Protein AF-A0A9Q0NNE2-F1 (afdb_monomer)

pLDDT: mean 88.58, std 10.1, range [41.56, 97.88]

Solvent-accessible surface area (backbone atoms only — not comparable to full-atom values): 6640 Å² total; per-residue (Å²): 107,50,64,58,38,60,77,66,67,57,55,64,52,74,47,67,72,64,65,41,43,62,91,44,48,62,58,52,55,58,72,42,66,66,76,82,48,46,76,51,63,47,51,57,84,92,41,57,17,35,41,39,39,39,32,34,65,88,50,38,48,77,45,79,76,46,72,45,90,42,35,40,33,26,44,39,31,38,73,89,47,104,45,73,47,80,47,74,50,74,48,79,56,94,47,76,77,70,33,46,60,59,55,53,49,52,58,63,73,69,51,89,127

Foldseek 3Di:
DLVVCVVVVPFKDKDFQPQAFPVCVVVVVVVSVPPPKDKDFLHDPGGGTGMIMIGDPQFWDWAFPDHDPFWTWIWIQGPPDRDIDIDIDGHADPDPVRCPVVVVVVVVVVDDD

Radius of gyration: 14.88 Å; Cα contacts (8 Å, |Δi|>4): 187; chains: 1; bounding box: 29×42×38 Å

Organism: Salix viminalis (NCBI:txid40686)

Structure (mmCIF, N/CA/C/O backbone):
data_AF-A0A9Q0NNE2-F1
#
_entry.id   AF-A0A9Q0NNE2-F1
#
loop_
_atom_site.group_PDB
_atom_site.id
_atom_site.type_symbol
_atom_site.label_atom_id
_atom_site.label_alt_id
_atom_site.label_comp_id
_atom_site.label_asym_id
_atom_site.label_entity_id
_atom_site.label_seq_id
_atom_site.pdbx_PDB_ins_code
_atom_site.Cartn_x
_atom_site.Cartn_y
_atom_site.Cartn_z
_atom_site.occupancy
_atom_site.B_iso_or_equiv
_atom_site.auth_seq_id
_atom_site.auth_comp_id
_atom_site.auth_asym_id
_atom_site.auth_atom_id
_atom_site.pdbx_PDB_model_num
ATOM 1 N N . MET A 1 1 ? 7.291 -9.746 11.985 1.00 80.75 1 MET A N 1
ATOM 2 C CA . MET A 1 1 ? 6.303 -8.801 11.408 1.00 80.75 1 MET A CA 1
ATOM 3 C C . MET A 1 1 ? 5.146 -8.546 12.363 1.00 80.75 1 MET A C 1
ATOM 5 O O . MET A 1 1 ? 5.007 -7.415 12.800 1.00 80.75 1 MET A O 1
ATOM 9 N N . ARG A 1 2 ? 4.387 -9.578 12.760 1.00 84.75 2 ARG A N 1
ATOM 10 C CA . ARG A 1 2 ? 3.325 -9.484 13.779 1.00 84.75 2 ARG A CA 1
ATOM 11 C C . ARG A 1 2 ? 3.736 -8.707 15.034 1.00 84.75 2 ARG A C 1
ATOM 13 O O . ARG A 1 2 ? 3.074 -7.740 15.394 1.00 84.75 2 ARG A O 1
ATOM 20 N N . ASP A 1 3 ? 4.840 -9.099 15.667 1.00 89.50 3 ASP A N 1
ATOM 21 C CA . ASP A 1 3 ? 5.281 -8.455 16.913 1.00 89.50 3 ASP A CA 1
ATOM 22 C C . ASP A 1 3 ? 5.693 -7.003 16.689 1.00 89.50 3 ASP A C 1
ATOM 24 O O . ASP A 1 3 ? 5.412 -6.146 17.515 1.00 89.50 3 ASP A O 1
ATOM 28 N N . TRP A 1 4 ? 6.288 -6.697 15.535 1.00 89.75 4 TRP A N 1
ATOM 29 C CA . TRP A 1 4 ? 6.632 -5.326 15.168 1.00 89.75 4 TRP A CA 1
ATOM 30 C C . TRP A 1 4 ? 5.378 -4.454 15.008 1.00 89.75 4 TRP A C 1
ATOM 32 O O . TRP A 1 4 ? 5.345 -3.354 15.549 1.00 89.75 4 TRP A O 1
ATOM 42 N N . ILE A 1 5 ? 4.326 -4.962 14.357 1.00 89.88 5 ILE A N 1
ATOM 43 C CA . ILE A 1 5 ? 3.035 -4.267 14.222 1.00 89.88 5 ILE A CA 1
ATOM 44 C C . ILE A 1 5 ? 2.422 -3.993 15.601 1.00 89.88 5 ILE A C 1
ATOM 46 O O . ILE A 1 5 ? 2.058 -2.856 15.898 1.00 89.88 5 ILE A O 1
ATOM 50 N N . LYS A 1 6 ? 2.373 -5.011 16.471 1.00 88.31 6 LYS A N 1
ATOM 51 C CA . LYS A 1 6 ? 1.807 -4.887 17.823 1.00 88.31 6 LYS A CA 1
ATOM 52 C C . LYS A 1 6 ? 2.606 -3.931 18.707 1.00 88.31 6 LYS A C 1
ATOM 54 O O . LYS A 1 6 ? 2.027 -3.043 19.327 1.00 88.31 6 LYS A O 1
ATOM 59 N N . ASN A 1 7 ? 3.929 -4.081 18.741 1.00 92.94 7 ASN A N 1
ATOM 60 C CA . ASN A 1 7 ? 4.802 -3.290 19.609 1.00 92.94 7 ASN A CA 1
ATOM 61 C C . ASN A 1 7 ? 4.833 -1.810 19.207 1.00 92.94 7 ASN A C 1
ATOM 63 O O . ASN A 1 7 ? 4.967 -0.951 20.073 1.00 92.94 7 ASN A O 1
ATOM 67 N N . ASN A 1 8 ? 4.658 -1.510 17.916 1.00 93.69 8 ASN A N 1
ATOM 68 C CA . ASN A 1 8 ? 4.570 -0.137 17.412 1.00 93.69 8 ASN A CA 1
ATOM 69 C C . ASN A 1 8 ? 3.128 0.389 17.327 1.00 93.69 8 ASN A C 1
ATOM 71 O O . ASN A 1 8 ? 2.929 1.515 16.883 1.00 93.69 8 ASN A O 1
ATOM 75 N N . LYS A 1 9 ? 2.129 -0.397 17.762 1.00 91.88 9 LYS A N 1
ATOM 76 C CA . LYS A 1 9 ? 0.701 -0.032 17.746 1.00 91.88 9 LYS A CA 1
ATOM 77 C C . LYS A 1 9 ? 0.226 0.449 16.369 1.00 91.88 9 LYS A C 1
ATOM 79 O O . LYS A 1 9 ? -0.524 1.417 16.266 1.00 91.88 9 LYS A O 1
ATOM 84 N N . LEU A 1 10 ? 0.693 -0.210 15.311 1.00 93.12 10 LEU A N 1
ATOM 85 C CA . LEU A 1 10 ? 0.291 0.124 13.948 1.00 93.12 10 LEU A CA 1
ATOM 86 C C . LEU A 1 10 ? -1.117 -0.404 13.678 1.00 93.12 10 LEU A C 1
ATOM 88 O O . LEU A 1 10 ? -1.452 -1.509 14.096 1.00 93.12 10 LEU A O 1
ATOM 92 N N . SER A 1 11 ? -1.902 0.369 12.934 1.00 93.62 11 SER A N 1
ATOM 93 C CA . SER A 1 11 ? -3.266 0.038 12.492 1.00 93.62 11 SER A CA 1
ATOM 94 C C . SER A 1 11 ? -3.412 -0.007 10.965 1.00 93.62 11 SER A C 1
ATOM 96 O O . SER A 1 11 ? -4.460 -0.385 10.450 1.00 93.62 11 SER A O 1
ATOM 98 N N . LEU A 1 12 ? -2.347 0.350 10.242 1.00 95.50 12 LEU A N 1
ATOM 99 C CA . LEU A 1 12 ? -2.208 0.282 8.790 1.00 95.50 12 LEU A CA 1
ATOM 100 C C . LEU A 1 12 ? -0.731 0.024 8.457 1.00 95.50 12 LEU A C 1
ATOM 102 O O . LEU A 1 12 ? 0.155 0.632 9.060 1.00 95.50 12 LEU A O 1
ATOM 106 N N . PHE A 1 13 ? -0.452 -0.853 7.496 1.00 94.50 13 PHE A N 1
ATOM 107 C CA . PHE A 1 13 ? 0.886 -1.054 6.936 1.00 94.50 13 PHE A CA 1
ATOM 108 C C . PHE A 1 13 ? 0.821 -1.390 5.444 1.00 94.50 13 PHE A C 1
ATOM 110 O O . PHE A 1 13 ? -0.214 -1.811 4.928 1.00 94.50 13 PHE A O 1
ATOM 117 N N . SER A 1 14 ? 1.969 -1.289 4.770 1.00 93.88 14 SER A N 1
ATOM 118 C CA . SER A 1 14 ? 2.174 -1.923 3.471 1.00 93.88 14 SER A CA 1
ATOM 119 C C . SER A 1 14 ? 3.499 -2.676 3.417 1.00 93.88 14 SER A C 1
ATOM 121 O O . SER A 1 14 ? 4.481 -2.277 4.042 1.00 93.88 14 SER A O 1
ATOM 123 N N . LEU A 1 15 ? 3.500 -3.786 2.684 1.00 92.06 15 LEU A N 1
ATOM 124 C CA . LEU A 1 15 ? 4.672 -4.583 2.352 1.00 92.06 15 LEU A CA 1
ATOM 125 C C . LEU A 1 15 ? 4.922 -4.481 0.855 1.00 92.06 15 LEU A C 1
ATOM 127 O O . LEU A 1 15 ? 3.990 -4.578 0.058 1.00 92.06 15 LEU A O 1
ATOM 131 N N . ILE A 1 16 ? 6.188 -4.325 0.493 1.00 91.44 16 ILE A N 1
ATOM 132 C CA . ILE A 1 16 ? 6.636 -4.068 -0.871 1.00 91.44 16 ILE A CA 1
ATOM 133 C C . ILE A 1 16 ? 7.633 -5.165 -1.276 1.00 91.44 16 ILE A C 1
ATOM 135 O O . ILE A 1 16 ? 8.378 -5.664 -0.437 1.00 91.44 16 ILE A O 1
ATOM 139 N N . GLU A 1 17 ? 7.627 -5.558 -2.551 1.00 85.44 17 GLU A N 1
ATOM 140 C CA . GLU A 1 17 ? 8.435 -6.647 -3.122 1.00 85.44 17 GLU A CA 1
ATOM 141 C C . GLU A 1 17 ? 8.205 -8.015 -2.454 1.00 85.44 17 GLU A C 1
ATOM 143 O O . GLU A 1 17 ? 9.111 -8.834 -2.308 1.00 85.44 17 GLU A O 1
ATOM 148 N N . THR A 1 18 ? 6.965 -8.291 -2.045 1.00 78.69 18 THR A N 1
ATOM 149 C CA . THR A 1 18 ? 6.671 -9.498 -1.254 1.00 78.69 18 THR A CA 1
ATOM 150 C C . THR A 1 18 ? 6.894 -10.803 -2.023 1.00 78.69 18 THR A C 1
ATOM 152 O O . THR A 1 18 ? 7.167 -11.832 -1.408 1.00 78.69 18 THR A O 1
ATOM 155 N N . LYS A 1 19 ? 6.784 -10.770 -3.364 1.00 78.94 19 LYS A N 1
ATOM 156 C CA . LYS A 1 19 ? 6.842 -11.941 -4.262 1.00 78.94 19 LYS A CA 1
ATOM 157 C C . LYS A 1 19 ? 5.882 -13.065 -3.828 1.00 78.94 19 LYS A C 1
ATOM 159 O O . LYS A 1 19 ? 6.082 -14.232 -4.160 1.00 78.94 19 LYS A O 1
ATOM 164 N N . VAL A 1 20 ? 4.826 -12.713 -3.090 1.0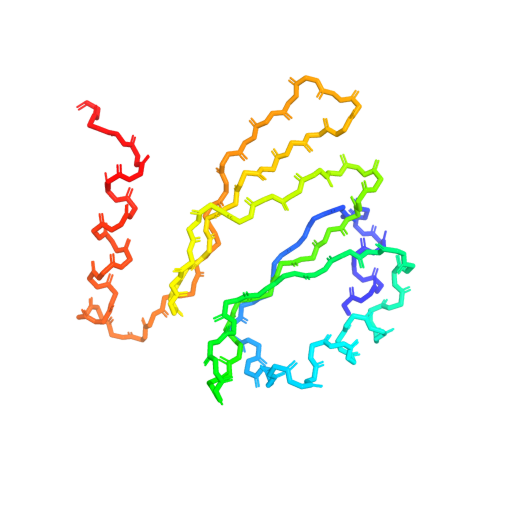0 79.81 20 VAL A N 1
ATOM 165 C CA . VAL A 1 20 ? 3.813 -13.640 -2.576 1.00 79.81 20 VAL A CA 1
ATOM 166 C C . VAL A 1 20 ? 2.834 -13.957 -3.698 1.00 79.81 20 VAL A C 1
ATOM 168 O O . VAL A 1 20 ? 2.298 -13.054 -4.331 1.00 79.81 20 VAL A O 1
ATOM 171 N N . LYS A 1 21 ? 2.573 -15.232 -3.970 1.00 78.69 21 LYS A N 1
ATOM 172 C CA . LYS A 1 21 ? 1.535 -15.615 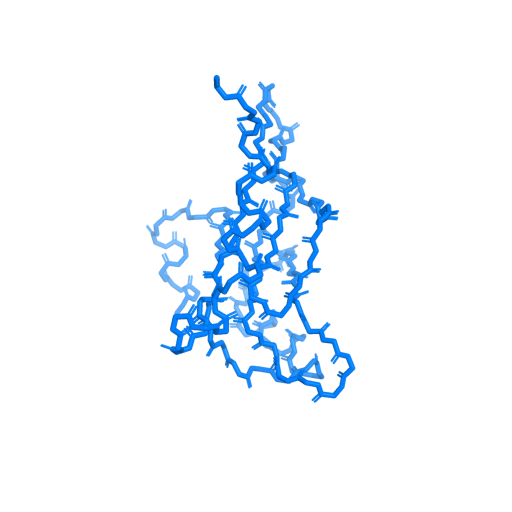-4.937 1.00 78.69 21 LYS A CA 1
ATOM 173 C C . LYS A 1 21 ? 0.135 -15.327 -4.386 1.00 78.69 21 LYS A C 1
ATOM 175 O O . LYS A 1 21 ? -0.060 -15.358 -3.173 1.00 78.69 21 LYS A O 1
ATOM 180 N N . LEU A 1 22 ? -0.831 -15.072 -5.269 1.00 76.31 22 LEU A N 1
ATOM 181 C CA . LEU A 1 22 ? -2.213 -14.754 -4.887 1.00 76.31 22 LEU A CA 1
ATOM 182 C C . LEU A 1 22 ? -2.819 -15.818 -3.950 1.00 76.31 22 LEU A C 1
ATOM 184 O O . LEU A 1 22 ? -3.397 -15.484 -2.919 1.00 76.31 22 LEU A O 1
ATOM 188 N N . ASP A 1 23 ? -2.592 -17.098 -4.252 1.00 80.38 23 ASP A N 1
ATOM 189 C CA . ASP A 1 23 ? -3.039 -18.254 -3.459 1.00 80.38 23 ASP A CA 1
ATOM 190 C C . ASP A 1 23 ? -2.411 -18.337 -2.052 1.00 80.38 23 ASP A C 1
ATOM 192 O O . ASP A 1 23 ? -2.898 -19.066 -1.188 1.00 80.38 23 ASP A O 1
ATOM 196 N N . ARG A 1 24 ? -1.345 -17.571 -1.789 1.00 82.38 24 ARG A N 1
ATOM 197 C CA . ARG A 1 24 ? -0.664 -17.486 -0.490 1.00 82.38 24 ARG A CA 1
ATOM 198 C C . ARG A 1 24 ? -1.057 -16.260 0.328 1.00 82.38 24 ARG A C 1
ATOM 200 O O . ARG A 1 24 ? -0.643 -16.179 1.484 1.00 82.38 24 ARG A O 1
ATOM 207 N N . LEU A 1 25 ? -1.852 -15.330 -0.209 1.00 81.69 25 LEU A N 1
ATOM 208 C CA . LEU A 1 25 ? -2.260 -14.129 0.531 1.00 81.69 25 LEU A CA 1
ATOM 209 C C . LEU A 1 25 ? -3.050 -14.464 1.794 1.00 81.69 25 LEU A C 1
ATOM 211 O O . LEU A 1 25 ? -2.778 -13.880 2.842 1.00 81.69 25 LEU 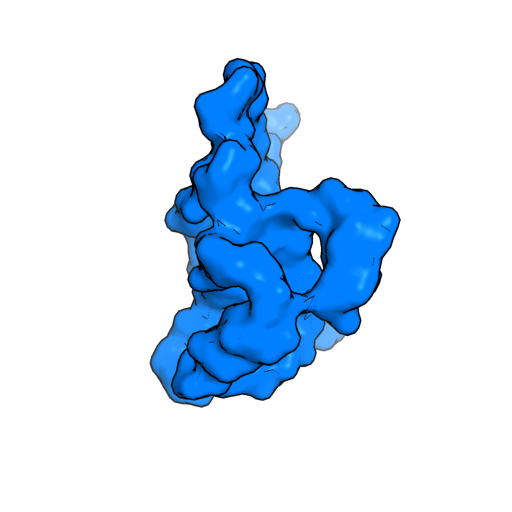A O 1
ATOM 215 N N . GLN A 1 26 ? -3.946 -15.452 1.727 1.00 83.88 26 GLN A N 1
ATOM 216 C CA . GLN A 1 26 ? -4.676 -15.906 2.910 1.00 83.88 26 GLN A CA 1
ATOM 217 C C . GLN A 1 26 ? -3.709 -16.420 3.984 1.00 83.88 26 GLN A C 1
ATOM 219 O O . GLN A 1 26 ? -3.799 -16.022 5.137 1.00 83.88 26 GLN A O 1
ATOM 224 N N . SER A 1 27 ? -2.699 -17.207 3.601 1.00 84.69 27 SER A N 1
ATOM 225 C CA . SER A 1 27 ? -1.678 -17.676 4.545 1.00 84.69 27 SER A CA 1
ATOM 226 C C . SER A 1 27 ? -0.846 -16.537 5.145 1.00 84.69 27 SER A C 1
ATOM 228 O O . SER A 1 27 ? -0.424 -16.637 6.295 1.00 84.69 27 SER A O 1
ATOM 230 N N . VAL A 1 28 ? -0.601 -15.451 4.398 1.00 82.31 28 VAL A N 1
ATOM 231 C CA . VAL A 1 28 ? 0.043 -14.241 4.941 1.00 82.31 28 VAL A CA 1
ATOM 232 C C . VAL A 1 28 ? -0.855 -13.579 5.985 1.00 82.31 28 VAL A C 1
ATOM 234 O O . VAL A 1 28 ? -0.369 -13.234 7.063 1.00 82.31 28 VAL A O 1
ATOM 237 N N . GLN A 1 29 ? -2.151 -13.440 5.700 1.00 84.44 29 GLN A N 1
ATOM 238 C CA . GLN A 1 29 ? -3.129 -12.901 6.647 1.00 84.44 29 GLN A CA 1
ATOM 239 C C . GLN A 1 29 ? -3.206 -13.754 7.921 1.00 84.44 29 GLN A C 1
ATOM 241 O O . GLN A 1 29 ? -3.076 -13.227 9.028 1.00 84.44 29 GLN A O 1
ATOM 246 N N . ASP A 1 30 ? -3.313 -15.072 7.767 1.00 85.00 30 ASP A N 1
ATOM 247 C CA . ASP A 1 30 ? -3.383 -16.020 8.879 1.00 85.00 30 ASP A CA 1
ATOM 248 C C . ASP A 1 30 ? -2.093 -15.991 9.714 1.00 85.00 30 ASP A C 1
ATOM 250 O O . ASP A 1 30 ? -2.134 -15.943 10.945 1.00 85.00 30 ASP A O 1
ATOM 254 N N . GLY A 1 31 ? -0.929 -15.951 9.055 1.00 81.62 31 GLY A N 1
ATOM 255 C CA . GLY A 1 31 ? 0.384 -15.906 9.702 1.00 81.62 31 GLY A CA 1
ATOM 256 C C . GLY A 1 31 ? 0.659 -14.604 10.460 1.00 81.62 31 GLY A C 1
ATOM 257 O O . GLY A 1 31 ? 1.388 -14.606 11.457 1.00 81.62 31 GLY A O 1
ATOM 258 N N . LEU A 1 32 ? 0.055 -13.488 10.041 1.00 78.69 32 LEU A N 1
ATOM 259 C CA . LEU A 1 32 ? 0.081 -12.252 10.821 1.00 78.69 32 LEU A CA 1
ATOM 260 C C . LEU A 1 32 ? -0.672 -12.421 12.143 1.00 78.69 32 LEU A C 1
ATOM 262 O O . LEU A 1 32 ? -0.264 -11.822 13.139 1.00 78.69 32 LEU A O 1
ATOM 266 N N . ALA A 1 33 ? -1.711 -13.263 12.190 1.00 77.94 33 ALA A N 1
ATOM 267 C CA . ALA A 1 33 ? -2.480 -13.570 13.396 1.00 77.94 33 ALA A CA 1
ATOM 268 C C . ALA A 1 33 ? -2.847 -12.297 14.190 1.00 77.94 33 ALA A C 1
ATOM 270 O O . ALA A 1 33 ? -2.638 -12.207 15.413 1.00 77.94 33 ALA A O 1
ATOM 271 N N . LEU A 1 34 ? -3.321 -11.285 13.456 1.00 79.44 34 LEU A N 1
ATOM 272 C CA . LEU A 1 34 ? -3.747 -9.977 13.960 1.00 79.44 34 LEU A CA 1
ATOM 273 C C . LEU A 1 34 ? -5.276 -9.895 14.138 1.00 79.44 34 LEU A C 1
ATOM 275 O O . LEU A 1 34 ? -5.822 -8.808 14.229 1.00 79.44 34 LEU A O 1
ATOM 279 N N . GLY A 1 35 ? -5.971 -11.032 14.238 1.00 83.75 35 GLY A N 1
ATOM 280 C CA . GLY A 1 35 ? -7.431 -11.059 14.365 1.00 83.75 35 GLY A CA 1
ATOM 281 C C . GLY A 1 35 ? -8.104 -10.703 13.041 1.00 83.75 35 GLY A C 1
ATOM 282 O O . GLY A 1 35 ? -7.714 -11.232 12.004 1.00 83.75 35 GLY A O 1
ATOM 283 N N . ASP A 1 36 ? -9.066 -9.782 13.076 1.00 87.69 36 ASP A N 1
ATOM 284 C CA . ASP A 1 36 ? -9.926 -9.429 11.933 1.00 87.69 36 ASP A CA 1
ATOM 285 C C . ASP A 1 36 ? -9.284 -8.466 10.925 1.00 87.69 36 ASP A C 1
ATOM 287 O O . ASP A 1 36 ? -9.973 -7.879 10.086 1.00 87.69 36 ASP A O 1
ATOM 291 N N . TRP A 1 37 ? -7.962 -8.294 10.994 1.00 92.62 37 TRP A N 1
ATOM 292 C CA . TRP A 1 37 ? -7.224 -7.464 10.050 1.00 92.62 37 TRP A CA 1
ATOM 293 C C . TRP A 1 37 ? -7.519 -7.880 8.614 1.00 92.62 37 TRP A C 1
ATOM 295 O O . TRP A 1 37 ? -7.535 -9.067 8.278 1.00 92.62 37 TRP A O 1
ATOM 305 N N . ARG A 1 38 ? -7.735 -6.882 7.762 1.00 92.88 38 ARG A N 1
ATOM 306 C CA . ARG A 1 38 ? -8.012 -7.061 6.338 1.00 92.88 38 ARG A CA 1
ATOM 307 C C . ARG A 1 38 ? -6.748 -6.805 5.541 1.00 92.88 38 ARG A C 1
ATOM 309 O O . ARG A 1 38 ? -5.877 -6.051 5.973 1.00 92.88 38 ARG A O 1
ATOM 316 N N . ILE A 1 39 ? -6.652 -7.462 4.390 1.00 92.75 39 ILE A N 1
ATOM 317 C CA . ILE A 1 39 ? -5.527 -7.325 3.474 1.00 92.75 39 ILE A CA 1
ATOM 318 C C . ILE A 1 39 ? -6.045 -7.170 2.048 1.00 92.75 39 ILE A C 1
ATOM 320 O O . ILE A 1 39 ? -6.964 -7.873 1.635 1.00 92.75 39 ILE A O 1
ATOM 324 N N . ILE A 1 40 ? -5.417 -6.272 1.294 1.00 93.75 40 ILE A N 1
ATOM 325 C CA . ILE A 1 40 ? -5.548 -6.156 -0.161 1.00 93.75 40 ILE A CA 1
ATOM 326 C C . ILE A 1 40 ? -4.165 -6.172 -0.795 1.00 93.75 40 ILE A C 1
ATOM 328 O O . ILE A 1 40 ? -3.147 -5.978 -0.123 1.00 93.75 40 ILE A O 1
ATOM 332 N N . SER A 1 41 ? -4.122 -6.399 -2.100 1.00 93.44 41 SER A N 1
ATOM 333 C CA . SER A 1 41 ? -2.872 -6.420 -2.835 1.00 93.44 41 SER A CA 1
ATOM 334 C C . SER A 1 41 ? -3.047 -6.039 -4.301 1.00 93.44 41 SER A C 1
ATOM 336 O O . SER A 1 41 ? -4.172 -5.968 -4.795 1.00 93.44 41 SER A O 1
ATOM 338 N N . ASN A 1 42 ? -1.932 -5.808 -5.000 1.00 91.62 42 ASN A N 1
ATOM 339 C CA . ASN A 1 42 ? -1.923 -5.580 -6.447 1.00 91.62 42 ASN A CA 1
ATOM 340 C C . ASN A 1 42 ? -1.709 -6.865 -7.261 1.00 91.62 42 ASN A C 1
ATOM 342 O O . ASN A 1 42 ? -1.225 -6.809 -8.390 1.00 91.62 42 ASN A O 1
ATOM 346 N N . ALA A 1 43 ? -2.018 -8.026 -6.681 1.00 85.75 43 ALA A N 1
ATOM 347 C CA . ALA A 1 43 ? -1.946 -9.289 -7.399 1.00 85.75 43 ALA A CA 1
ATOM 348 C C . ALA A 1 43 ? -2.891 -9.271 -8.612 1.00 85.75 43 ALA A C 1
ATOM 350 O O . ALA A 1 43 ? -4.057 -8.896 -8.489 1.00 85.75 43 ALA A O 1
ATOM 351 N N . ASN A 1 44 ? -2.391 -9.694 -9.773 1.00 72.69 44 ASN A N 1
ATOM 352 C CA . ASN A 1 44 ? -3.158 -9.754 -11.013 1.00 72.69 44 ASN A CA 1
ATOM 353 C C . ASN A 1 44 ? -2.919 -11.104 -11.703 1.00 72.69 44 ASN A C 1
ATOM 355 O O . ASN A 1 44 ? -1.819 -11.371 -12.178 1.00 72.69 44 ASN A O 1
ATOM 359 N N . GLY A 1 45 ? -3.939 -11.964 -11.741 1.00 68.00 45 GLY A N 1
ATOM 360 C CA . GLY A 1 45 ? -3.832 -13.300 -12.336 1.00 68.00 45 GLY A CA 1
ATOM 361 C C . GLY A 1 45 ? -2.741 -14.162 -11.686 1.00 68.00 45 GLY A C 1
ATOM 362 O O . GLY A 1 45 ? -2.713 -14.315 -10.464 1.00 68.00 45 GLY A O 1
ATOM 363 N N . ASP A 1 46 ? -1.850 -14.713 -12.513 1.00 58.84 46 ASP A N 1
ATOM 364 C CA . ASP A 1 46 ? -0.756 -15.601 -12.092 1.00 58.84 46 ASP A CA 1
ATOM 365 C C . ASP A 1 46 ? 0.509 -14.854 -11.618 1.00 58.84 46 ASP A C 1
ATOM 367 O O . ASP A 1 46 ? 1.475 -15.488 -11.174 1.00 58.84 46 ASP A O 1
ATOM 371 N N . ASP A 1 47 ? 0.525 -13.518 -11.684 1.00 66.19 47 ASP A N 1
ATOM 372 C CA . ASP A 1 47 ? 1.687 -12.724 -11.290 1.00 66.19 47 ASP A CA 1
ATOM 373 C C . ASP A 1 47 ? 1.856 -12.643 -9.766 1.00 66.19 47 ASP A C 1
ATOM 375 O O . ASP A 1 47 ? 0.909 -12.579 -8.977 1.00 66.19 47 ASP A O 1
ATOM 379 N N . SER A 1 48 ? 3.118 -12.615 -9.328 1.00 68.62 48 SER A N 1
ATOM 380 C CA . SER A 1 48 ? 3.450 -12.461 -7.914 1.00 68.62 48 SER A CA 1
ATOM 381 C C . SER A 1 48 ? 3.045 -11.081 -7.395 1.00 68.62 48 SER A C 1
ATOM 383 O O . SER A 1 48 ? 3.391 -10.057 -7.988 1.00 68.62 48 SER A O 1
ATOM 385 N N . THR A 1 49 ? 2.424 -11.057 -6.222 1.00 76.94 49 THR A N 1
ATOM 386 C CA . THR A 1 49 ? 2.065 -9.848 -5.487 1.00 76.94 49 THR A CA 1
ATOM 387 C C . THR A 1 49 ? 3.301 -9.017 -5.163 1.00 76.94 49 THR A C 1
ATOM 389 O O . THR A 1 49 ? 4.250 -9.502 -4.531 1.00 76.94 49 THR A O 1
ATOM 392 N N . ARG A 1 50 ? 3.285 -7.734 -5.530 1.00 85.75 50 ARG A N 1
ATOM 393 C CA . ARG A 1 50 ? 4.383 -6.811 -5.209 1.00 85.75 50 ARG A CA 1
ATOM 394 C C . ARG A 1 50 ? 4.042 -5.913 -4.037 1.00 85.75 50 ARG A C 1
ATOM 396 O O . ARG A 1 50 ? 4.924 -5.651 -3.229 1.00 85.75 50 ARG A O 1
ATOM 403 N N . ILE A 1 51 ? 2.786 -5.502 -3.921 1.00 93.81 51 ILE A N 1
ATOM 404 C CA . ILE A 1 51 ? 2.301 -4.609 -2.874 1.00 93.81 51 ILE A CA 1
ATOM 405 C C . ILE A 1 51 ? 1.191 -5.321 -2.114 1.00 93.81 51 ILE A C 1
ATOM 407 O O . ILE A 1 51 ? 0.217 -5.769 -2.712 1.00 93.81 51 ILE A O 1
ATOM 411 N N . ILE A 1 52 ? 1.344 -5.410 -0.797 1.00 94.00 52 ILE A N 1
ATOM 412 C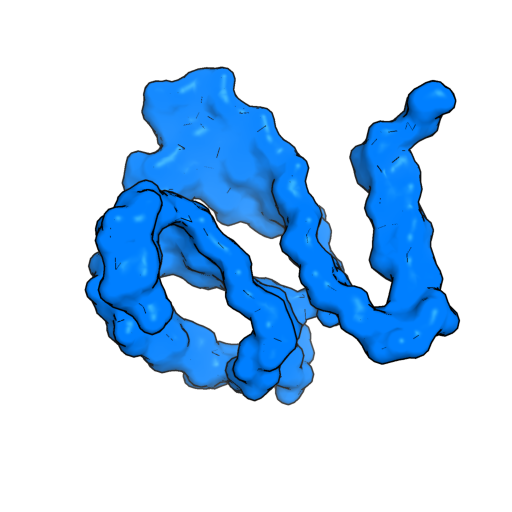 CA . ILE A 1 52 ? 0.308 -5.855 0.137 1.00 94.00 52 ILE A CA 1
ATOM 413 C C . ILE A 1 52 ? 0.005 -4.688 1.067 1.00 94.00 52 ILE A C 1
ATOM 415 O O . ILE A 1 52 ? 0.929 -4.030 1.541 1.00 94.00 52 ILE A O 1
ATOM 419 N N . ILE A 1 53 ? -1.266 -4.430 1.343 1.00 95.50 53 ILE A N 1
ATOM 420 C CA . ILE A 1 53 ? -1.718 -3.413 2.294 1.00 95.50 53 ILE A CA 1
ATOM 421 C C . ILE A 1 53 ? -2.577 -4.125 3.325 1.00 95.50 53 ILE A C 1
ATOM 423 O O . ILE A 1 53 ? -3.508 -4.833 2.950 1.00 95.50 53 ILE A O 1
ATOM 427 N N . GLY A 1 54 ? -2.254 -3.957 4.605 1.00 95.00 54 GLY A N 1
ATOM 428 C CA . GLY A 1 54 ? -2.998 -4.558 5.706 1.00 95.00 54 GLY A CA 1
ATOM 429 C C . GLY A 1 54 ? -3.431 -3.513 6.720 1.00 95.00 54 GLY A C 1
ATOM 430 O O . GLY A 1 54 ? -2.666 -2.595 7.019 1.00 95.00 54 GLY A O 1
ATOM 431 N N . TRP A 1 55 ? -4.644 -3.646 7.249 1.00 96.50 55 TRP A N 1
ATOM 432 C CA . TRP A 1 55 ? -5.199 -2.689 8.205 1.00 96.50 55 TRP A CA 1
ATOM 433 C C . TRP A 1 55 ? -6.165 -3.328 9.200 1.00 96.50 55 TRP A C 1
ATOM 435 O O . TRP A 1 55 ? -6.731 -4.396 8.952 1.00 96.50 55 TRP A O 1
ATOM 445 N N . ASP A 1 56 ? -6.360 -2.635 10.319 1.00 94.62 56 ASP A N 1
ATOM 44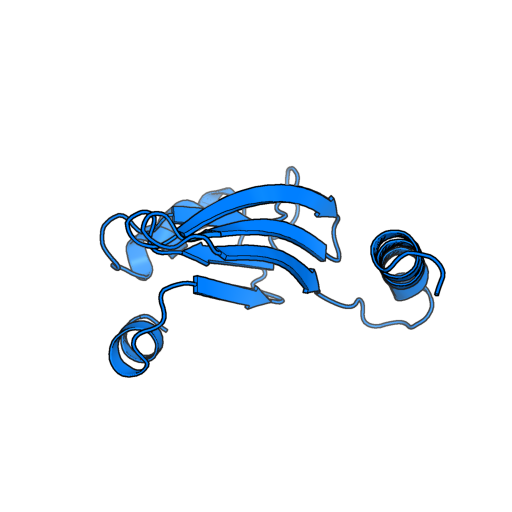6 C CA . ASP A 1 56 ? -7.403 -2.929 11.295 1.00 94.62 56 ASP A CA 1
ATOM 447 C C . ASP A 1 56 ? -8.739 -2.302 10.840 1.00 94.62 56 ASP A C 1
ATOM 449 O O . ASP A 1 56 ? -8.853 -1.067 10.831 1.00 94.62 56 ASP A O 1
ATOM 453 N N . PRO A 1 57 ? -9.760 -3.101 10.467 1.00 94.62 57 PRO A N 1
ATOM 454 C CA . PRO A 1 57 ? -11.041 -2.572 9.996 1.00 94.62 57 PRO A CA 1
ATOM 455 C C . PRO A 1 57 ? -11.868 -1.896 11.100 1.00 94.62 57 PRO A C 1
ATOM 457 O O . PRO A 1 57 ? -12.841 -1.214 10.792 1.00 94.62 57 PRO A O 1
ATOM 460 N N . GLY A 1 58 ? -11.505 -2.069 12.377 1.00 93.62 58 GLY A N 1
ATOM 461 C CA . GLY A 1 58 ? -12.100 -1.321 13.483 1.00 93.62 58 GLY A CA 1
ATOM 462 C C . GLY A 1 58 ? -11.584 0.117 13.583 1.00 93.62 58 GLY A C 1
ATOM 463 O O . GLY A 1 58 ? -12.192 0.936 14.264 1.00 93.62 58 GLY A O 1
ATOM 464 N N . ILE A 1 59 ? -10.473 0.442 12.910 1.00 95.06 59 ILE A N 1
ATOM 465 C CA . ILE A 1 59 ? -9.857 1.776 12.944 1.00 95.06 59 ILE A CA 1
ATOM 466 C C . ILE A 1 59 ? -10.021 2.488 11.600 1.00 95.06 59 ILE A C 1
ATOM 468 O O . ILE A 1 59 ? -10.408 3.661 11.579 1.00 95.06 59 ILE A O 1
ATOM 472 N N . TYR A 1 60 ? -9.751 1.794 10.492 1.00 97.19 60 TYR A N 1
ATOM 473 C CA . TYR A 1 60 ? -9.774 2.380 9.153 1.00 97.19 60 TYR A CA 1
ATOM 474 C C . TYR A 1 60 ? -10.689 1.622 8.190 1.00 97.19 60 TYR A C 1
ATOM 476 O O . TYR A 1 60 ? -10.677 0.392 8.140 1.00 97.19 60 TYR A O 1
ATOM 484 N N . ASP A 1 61 ? -11.414 2.373 7.363 1.00 96.31 61 ASP A N 1
ATOM 485 C CA . ASP A 1 61 ? -11.918 1.890 6.081 1.00 96.31 61 ASP A CA 1
ATOM 486 C C . ASP A 1 61 ? -10.854 2.131 5.008 1.00 96.31 61 ASP A C 1
ATOM 488 O O . ASP A 1 61 ? -10.289 3.225 4.929 1.00 96.31 61 ASP A O 1
ATOM 492 N N . VAL A 1 62 ? -10.567 1.120 4.191 1.00 97.81 62 VAL A N 1
ATOM 493 C CA . VAL A 1 62 ? -9.557 1.207 3.130 1.00 97.81 62 VAL A CA 1
ATOM 494 C C . VAL A 1 62 ? -10.176 0.743 1.824 1.00 97.81 62 VAL A C 1
ATOM 496 O O . VAL A 1 62 ? -10.459 -0.439 1.630 1.00 97.81 62 VAL A O 1
ATOM 499 N N . LEU A 1 63 ? -10.329 1.685 0.896 1.00 97.19 63 LEU A N 1
ATOM 500 C CA . LEU A 1 63 ? -10.850 1.437 -0.441 1.00 97.19 63 LEU A CA 1
ATOM 501 C C . LEU A 1 63 ? -9.748 1.656 -1.476 1.00 97.19 63 LEU A C 1
ATOM 503 O O . LEU A 1 63 ? -9.268 2.777 -1.645 1.00 97.19 63 LEU A O 1
ATOM 507 N N . CYS A 1 64 ? -9.374 0.607 -2.210 1.00 97.00 64 CYS A N 1
ATOM 508 C CA . CYS A 1 64 ? -8.496 0.753 -3.368 1.00 97.00 64 CYS A CA 1
ATOM 509 C C . CYS A 1 64 ? -9.237 1.493 -4.488 1.00 97.00 64 CYS A C 1
ATOM 511 O O . CYS A 1 64 ? -10.269 1.023 -4.963 1.00 97.00 64 CYS A O 1
ATOM 513 N N . VAL A 1 65 ? -8.715 2.651 -4.895 1.00 96.31 65 VAL A N 1
ATOM 514 C CA . VAL A 1 65 ? -9.296 3.483 -5.962 1.00 96.31 65 VAL A CA 1
ATOM 515 C C . VAL A 1 65 ? -8.571 3.305 -7.293 1.00 96.31 65 VAL A C 1
ATOM 517 O O . VAL A 1 65 ? -9.164 3.506 -8.347 1.00 96.31 65 VAL A O 1
ATOM 520 N N . HIS A 1 66 ? -7.295 2.916 -7.252 1.00 94.88 66 HIS A N 1
ATOM 521 C CA . HIS A 1 66 ? -6.504 2.606 -8.437 1.00 94.88 66 HIS A CA 1
ATOM 522 C C . HIS A 1 66 ? -5.394 1.616 -8.083 1.00 94.88 66 HIS A C 1
ATOM 524 O O . HIS A 1 66 ? -4.768 1.732 -7.029 1.00 94.88 66 HIS A O 1
ATOM 530 N N . SER A 1 67 ? -5.109 0.676 -8.978 1.00 93.56 67 SER A N 1
ATOM 531 C CA . SER A 1 67 ? -4.048 -0.316 -8.809 1.00 93.56 67 SER A CA 1
ATOM 532 C C . SER A 1 67 ? -3.331 -0.545 -10.133 1.00 93.56 67 SER A C 1
ATOM 534 O O . SER A 1 67 ? -3.953 -0.490 -11.191 1.00 93.56 67 SER A O 1
ATOM 536 N N . ASP A 1 68 ? -2.030 -0.775 -10.054 1.00 92.81 68 ASP A N 1
ATOM 537 C CA . ASP A 1 68 ? -1.150 -1.141 -11.156 1.00 92.81 68 ASP A CA 1
ATOM 538 C C . ASP A 1 68 ? -0.022 -2.037 -10.612 1.00 92.81 68 ASP A C 1
ATOM 540 O O . ASP A 1 68 ? 0.114 -2.283 -9.408 1.00 92.81 68 ASP A O 1
ATOM 544 N N . GLU A 1 69 ? 0.835 -2.527 -11.493 1.00 90.25 69 GLU A N 1
ATOM 545 C CA . GLU A 1 69 ? 1.956 -3.386 -11.150 1.00 90.25 69 GLU A CA 1
ATOM 546 C C . GLU A 1 69 ? 3.033 -2.696 -10.280 1.00 90.25 69 GLU A C 1
ATOM 548 O O . GLU A 1 69 ? 3.787 -3.383 -9.580 1.00 90.25 69 GLU A O 1
ATOM 553 N N . GLN A 1 70 ? 3.096 -1.356 -10.301 1.00 93.06 70 GLN A N 1
ATOM 554 C CA . GLN A 1 70 ? 4.041 -0.534 -9.530 1.00 93.06 70 GLN A CA 1
ATOM 555 C C . GLN A 1 70 ? 3.387 0.295 -8.410 1.00 93.06 70 GLN A C 1
ATOM 557 O O . GLN A 1 70 ? 4.108 0.896 -7.611 1.00 93.06 70 GLN A O 1
ATOM 562 N N . TRP A 1 71 ? 2.054 0.362 -8.309 1.00 94.69 71 TRP A N 1
ATOM 563 C CA . TRP A 1 71 ? 1.398 1.116 -7.234 1.00 94.69 71 TRP A CA 1
ATOM 564 C C . TRP A 1 71 ? 0.003 0.630 -6.868 1.00 94.69 71 TRP A C 1
ATOM 566 O O . TRP A 1 71 ? -0.693 -0.003 -7.651 1.00 94.69 71 TRP A O 1
ATOM 576 N N . MET A 1 72 ? -0.433 1.020 -5.675 1.00 96.50 72 MET A N 1
ATOM 577 C CA . MET A 1 72 ? -1.832 1.003 -5.268 1.00 96.50 72 MET A CA 1
ATOM 578 C C . MET A 1 72 ? -2.169 2.334 -4.615 1.00 96.50 72 MET A C 1
ATOM 580 O O . MET A 1 72 ? -1.512 2.731 -3.655 1.00 96.50 72 MET A O 1
ATOM 584 N N . THR A 1 73 ? -3.209 3.005 -5.092 1.00 96.75 73 THR A N 1
ATOM 585 C CA . THR A 1 73 ? -3.774 4.177 -4.424 1.00 96.75 73 THR A CA 1
ATOM 586 C C . THR A 1 73 ? -5.047 3.775 -3.709 1.00 96.75 73 THR A C 1
ATOM 588 O O . THR A 1 73 ? -5.950 3.181 -4.301 1.00 96.75 73 THR A O 1
ATOM 591 N N . CYS A 1 74 ? -5.109 4.097 -2.423 1.00 97.88 74 CYS A N 1
ATOM 592 C CA . CYS A 1 74 ? -6.249 3.809 -1.571 1.00 97.88 74 CYS A CA 1
ATOM 593 C C . CYS A 1 74 ? -6.746 5.082 -0.901 1.00 97.88 74 CYS A C 1
ATOM 595 O O . CYS A 1 74 ? -5.953 5.910 -0.450 1.00 97.88 74 CYS A O 1
ATOM 597 N N . ARG A 1 75 ? -8.065 5.197 -0.797 1.00 97.38 75 ARG A N 1
ATOM 598 C CA . ARG A 1 75 ? -8.720 6.120 0.120 1.00 97.38 75 ARG A CA 1
ATOM 599 C C . ARG A 1 75 ? -8.801 5.444 1.479 1.00 97.38 75 ARG A C 1
ATOM 601 O O . ARG A 1 75 ? -9.326 4.337 1.576 1.00 97.38 75 ARG A O 1
ATOM 608 N N . VAL A 1 76 ? -8.228 6.089 2.485 1.00 97.81 76 VAL A N 1
ATOM 609 C CA . VAL A 1 76 ? -8.166 5.604 3.862 1.00 97.81 76 VAL A CA 1
ATOM 610 C C . VAL A 1 76 ? -8.933 6.578 4.739 1.00 97.81 76 VAL A C 1
ATOM 612 O O . VAL A 1 76 ? -8.532 7.735 4.867 1.00 97.81 76 VAL A O 1
ATOM 615 N N . SER A 1 77 ? -10.010 6.103 5.353 1.00 97.56 77 SER A N 1
ATOM 616 C CA . SER A 1 77 ? -10.898 6.916 6.186 1.00 97.56 77 SER A CA 1
ATOM 617 C C . SER A 1 77 ? -10.914 6.358 7.606 1.00 97.56 77 SER A C 1
ATOM 619 O O . SER A 1 77 ? -11.028 5.151 7.805 1.00 97.56 77 SER A O 1
ATOM 621 N N . ALA A 1 78 ? -10.769 7.215 8.615 1.00 95.56 78 ALA A N 1
ATOM 622 C CA . ALA A 1 78 ? -10.858 6.795 10.011 1.00 95.56 78 ALA A CA 1
ATOM 623 C C . ALA A 1 78 ? -12.327 6.599 10.408 1.00 95.56 78 ALA A C 1
ATOM 625 O O . ALA A 1 78 ? -13.128 7.520 10.296 1.00 95.56 78 ALA A O 1
ATOM 626 N N . MET A 1 79 ? -12.687 5.426 10.932 1.00 90.50 79 MET A N 1
ATOM 627 C CA . MET A 1 79 ? -14.089 5.097 11.247 1.00 90.50 79 MET A CA 1
ATOM 628 C C . MET A 1 79 ? -14.693 5.978 12.353 1.00 90.50 79 MET A C 1
ATOM 630 O O . MET A 1 79 ? -15.902 6.191 12.410 1.00 90.50 79 MET A O 1
ATOM 634 N N . HIS A 1 80 ? -13.851 6.482 13.255 1.00 90.00 80 HIS A N 1
ATOM 635 C CA . HIS A 1 80 ? -14.271 7.214 14.456 1.00 90.00 80 HIS A CA 1
ATOM 636 C C . HIS A 1 80 ? -13.751 8.654 14.501 1.00 90.00 80 HIS A C 1
ATOM 638 O O . HIS A 1 80 ? -13.834 9.314 15.536 1.00 90.00 80 HIS A O 1
ATOM 644 N N . GLN A 1 81 ? -13.177 9.142 13.402 1.00 89.69 81 GLN A N 1
ATOM 645 C CA . GLN A 1 81 ? -12.630 10.491 13.299 1.00 89.69 81 GLN A CA 1
ATOM 646 C C . GLN A 1 81 ? -13.026 11.076 11.947 1.00 89.69 81 GLN A C 1
ATOM 648 O O . GLN A 1 81 ? -13.111 10.354 10.962 1.00 89.69 81 GLN A O 1
ATOM 653 N N . ASN A 1 82 ? -13.230 12.390 11.870 1.00 91.00 82 ASN A N 1
ATOM 654 C CA . ASN A 1 82 ? -13.454 13.054 10.587 1.00 91.00 82 ASN A CA 1
ATOM 655 C C . ASN A 1 82 ? -12.116 13.244 9.850 1.00 91.00 82 ASN A C 1
ATOM 657 O O . ASN A 1 82 ? -11.611 14.359 9.730 1.00 91.00 82 ASN A O 1
ATOM 661 N N . PHE A 1 83 ? -11.502 12.131 9.455 1.00 93.06 83 PHE A N 1
ATOM 662 C CA . PHE A 1 83 ? -10.212 12.086 8.783 1.00 93.06 83 PHE A CA 1
ATOM 663 C C . PHE A 1 83 ? -10.280 11.134 7.592 1.00 93.06 83 PHE A C 1
ATOM 665 O O . PHE A 1 83 ? -10.651 9.969 7.735 1.00 93.06 83 PHE A O 1
ATOM 672 N N . GLU A 1 84 ? -9.872 11.634 6.431 1.00 95.19 84 GLU A N 1
ATOM 673 C CA . GLU A 1 84 ? -9.726 10.871 5.199 1.00 95.19 84 GLU A CA 1
ATOM 674 C C . GLU A 1 84 ? -8.442 11.306 4.490 1.00 95.19 84 GLU A C 1
ATOM 676 O O . GLU A 1 84 ? -8.099 12.490 4.465 1.00 95.19 84 GLU A O 1
ATOM 681 N N . VAL A 1 85 ? -7.727 10.342 3.914 1.00 95.31 85 VAL A N 1
ATOM 682 C CA . VAL A 1 85 ? -6.502 10.581 3.152 1.00 95.31 85 VAL A CA 1
ATOM 683 C C . VAL A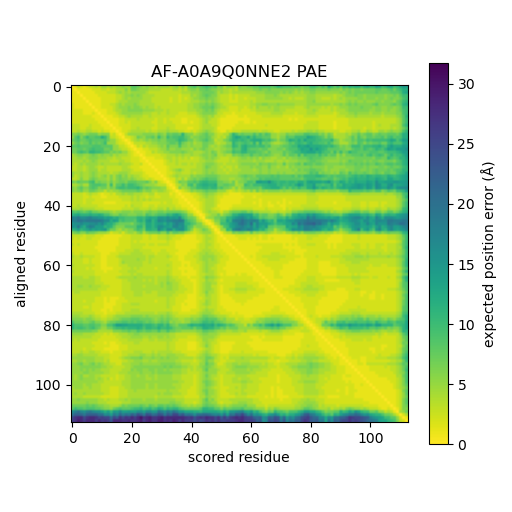 1 85 ? -6.418 9.640 1.954 1.00 95.31 85 VAL A C 1
ATOM 685 O O . VAL A 1 85 ? -6.794 8.471 2.027 1.00 95.31 85 VAL A O 1
ATOM 688 N N . LEU A 1 86 ? -5.889 10.143 0.840 1.00 95.31 86 LEU A N 1
ATOM 689 C CA . LEU A 1 86 ? -5.472 9.314 -0.287 1.00 95.31 86 LEU A CA 1
ATOM 690 C C . LEU A 1 86 ? -3.996 8.951 -0.124 1.00 95.31 86 LEU A C 1
ATOM 692 O O . LEU A 1 86 ? -3.137 9.829 -0.050 1.00 95.31 86 LEU A O 1
ATOM 696 N N . ILE A 1 87 ? -3.698 7.654 -0.081 1.00 96.50 87 ILE A N 1
ATOM 697 C CA . ILE A 1 87 ? -2.337 7.129 0.058 1.00 96.50 87 ILE A CA 1
ATOM 698 C C . ILE A 1 87 ? -1.999 6.322 -1.188 1.00 96.50 87 ILE A C 1
ATOM 700 O O . ILE A 1 87 ? -2.729 5.401 -1.545 1.00 96.50 87 ILE A O 1
ATOM 704 N N . THR A 1 88 ? -0.874 6.643 -1.828 1.00 96.06 88 THR A N 1
ATOM 705 C CA . THR A 1 88 ? -0.303 5.828 -2.908 1.00 96.06 88 THR A CA 1
ATOM 706 C C . THR A 1 88 ? 0.887 5.041 -2.373 1.00 96.06 88 THR A C 1
ATOM 708 O O . THR A 1 88 ? 1.913 5.618 -2.021 1.00 96.06 88 THR A O 1
ATOM 711 N N . PHE A 1 89 ? 0.751 3.720 -2.325 1.00 96.06 89 PHE A N 1
ATOM 712 C CA . PHE A 1 89 ? 1.818 2.776 -2.008 1.00 96.06 89 PHE A CA 1
ATOM 713 C C . PHE A 1 89 ? 2.544 2.415 -3.302 1.00 96.06 89 PHE A C 1
ATOM 715 O O . PHE A 1 89 ? 1.887 2.082 -4.285 1.00 96.06 89 PHE A O 1
ATOM 722 N N . VAL A 1 90 ? 3.876 2.499 -3.325 1.00 94.06 90 VAL A N 1
ATOM 723 C CA . VAL A 1 90 ? 4.665 2.396 -4.563 1.00 94.06 90 VAL A CA 1
ATOM 724 C C . VAL A 1 90 ? 5.756 1.336 -4.442 1.00 94.06 90 VAL A C 1
ATOM 726 O O . VAL A 1 90 ? 6.556 1.361 -3.512 1.00 94.06 90 VAL A O 1
ATOM 729 N N . TYR A 1 91 ? 5.828 0.461 -5.441 1.00 92.06 91 TYR A N 1
ATOM 730 C CA . TYR A 1 91 ? 6.979 -0.374 -5.763 1.00 92.06 91 TYR A CA 1
ATOM 731 C C . TYR A 1 91 ? 7.584 0.117 -7.080 1.00 92.06 91 TYR A C 1
ATOM 733 O O . TYR A 1 91 ? 6.980 -0.032 -8.138 1.00 92.06 91 TYR A O 1
ATOM 741 N N . GLY A 1 92 ? 8.769 0.720 -7.032 1.00 91.31 92 GLY A N 1
ATOM 742 C CA . GLY A 1 92 ? 9.438 1.185 -8.244 1.00 91.31 92 GLY A CA 1
ATOM 743 C C . GLY A 1 92 ? 10.195 0.057 -8.936 1.00 91.31 92 GLY A C 1
ATOM 744 O O . GLY A 1 92 ? 11.063 -0.558 -8.320 1.00 91.31 92 GLY A O 1
ATOM 745 N N . HIS A 1 93 ? 9.949 -0.151 -10.231 1.00 90.38 93 HIS A N 1
ATOM 746 C CA . HIS A 1 93 ? 10.782 -1.035 -11.052 1.00 90.38 93 HIS A CA 1
ATOM 747 C C . HIS A 1 93 ? 12.244 -0.596 -11.063 1.00 90.38 93 HIS A C 1
ATOM 749 O O . HIS A 1 93 ? 12.573 0.570 -10.831 1.00 90.38 93 HIS A O 1
ATOM 755 N N . ASN A 1 94 ? 13.139 -1.530 -11.376 1.00 90.81 94 ASN A N 1
ATOM 756 C CA . AS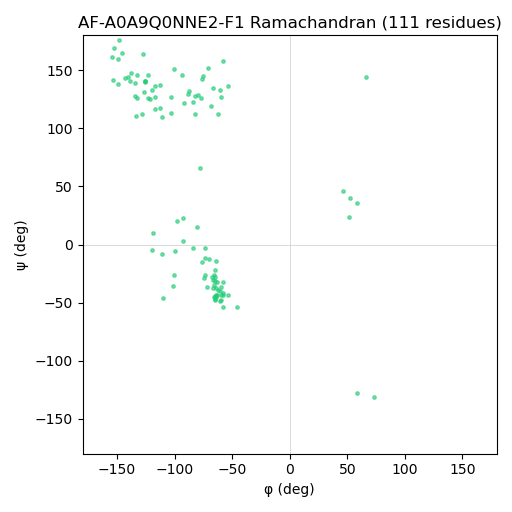N A 1 94 ? 14.582 -1.318 -11.267 1.00 90.81 94 ASN A CA 1
ATOM 757 C C . ASN A 1 94 ? 15.103 -0.227 -12.212 1.00 90.81 94 ASN A C 1
ATOM 759 O O . ASN A 1 94 ? 15.972 0.562 -11.825 1.00 90.81 94 ASN A O 1
ATOM 763 N N . THR A 1 95 ? 14.560 -0.131 -13.430 1.00 94.12 95 THR A N 1
ATOM 764 C CA . THR A 1 95 ? 15.051 0.829 -14.422 1.00 94.12 95 THR A CA 1
ATOM 765 C C . THR A 1 95 ? 14.262 2.144 -14.395 1.00 94.12 95 THR A C 1
ATOM 767 O O . THR A 1 95 ? 13.048 2.152 -14.176 1.00 94.12 95 THR A O 1
ATOM 770 N N . PRO A 1 96 ? 14.910 3.294 -14.666 1.00 94.12 96 PRO A N 1
ATOM 771 C CA . PRO A 1 96 ? 14.198 4.563 -14.828 1.00 94.12 96 PRO A CA 1
ATOM 772 C C . PRO A 1 96 ? 13.145 4.533 -15.944 1.00 94.12 96 PRO A C 1
ATOM 774 O O . PRO A 1 96 ? 12.129 5.217 -15.845 1.00 94.12 96 PRO A O 1
ATOM 777 N N . ALA A 1 97 ? 13.394 3.750 -16.999 1.00 96.06 97 ALA A N 1
ATOM 778 C CA . ALA A 1 97 ? 12.489 3.599 -18.130 1.00 96.06 97 ALA A CA 1
ATOM 779 C C . ALA A 1 97 ? 11.165 2.943 -17.713 1.00 96.06 97 ALA A C 1
ATOM 781 O O . ALA A 1 97 ? 10.099 3.441 -18.073 1.00 96.06 97 ALA A O 1
ATOM 782 N N . ASP A 1 98 ? 11.230 1.891 -16.902 1.00 93.62 98 ASP A N 1
ATOM 783 C CA . ASP A 1 98 ? 10.043 1.161 -16.443 1.00 93.62 98 ASP A CA 1
ATOM 784 C C . ASP A 1 98 ? 9.258 1.964 -15.396 1.00 93.62 98 ASP A C 1
ATOM 786 O O . ASP A 1 98 ? 8.034 1.877 -15.312 1.00 93.62 98 ASP A O 1
ATOM 790 N N . ARG A 1 99 ? 9.935 2.852 -14.656 1.00 95.50 99 ARG A N 1
ATOM 791 C CA . ARG A 1 99 ? 9.287 3.782 -13.716 1.00 95.50 99 ARG A CA 1
ATOM 792 C C . ARG A 1 99 ? 8.538 4.941 -14.389 1.00 95.50 99 ARG A C 1
ATOM 794 O O . ARG A 1 99 ? 7.923 5.749 -13.696 1.00 95.50 99 ARG A O 1
ATOM 801 N N . ARG A 1 100 ? 8.562 5.077 -15.721 1.00 95.75 100 ARG A N 1
ATOM 802 C CA . ARG A 1 100 ? 7.874 6.193 -16.407 1.00 95.75 100 ARG A CA 1
ATOM 803 C C . ARG A 1 100 ? 6.376 6.233 -16.107 1.00 95.75 100 ARG A C 1
ATOM 805 O O . ARG A 1 100 ? 5.860 7.320 -15.854 1.00 95.75 100 ARG A O 1
ATOM 812 N N . ASN A 1 101 ? 5.715 5.075 -16.091 1.00 93.69 101 ASN A N 1
ATOM 813 C CA . ASN A 1 101 ? 4.268 4.989 -15.890 1.00 93.69 101 ASN A CA 1
ATOM 814 C C . ASN A 1 101 ? 3.869 5.467 -14.489 1.00 93.69 101 ASN A C 1
ATOM 816 O O . ASN A 1 101 ? 3.003 6.331 -14.371 1.00 93.69 101 ASN A O 1
ATOM 820 N N . ILE A 1 102 ? 4.567 5.014 -13.439 1.00 94.06 102 ILE A N 1
ATOM 821 C CA . ILE A 1 102 ? 4.302 5.485 -12.072 1.00 94.06 102 ILE A CA 1
ATOM 822 C C . ILE A 1 102 ? 4.558 6.991 -11.926 1.00 94.06 102 ILE A C 1
ATOM 824 O O . ILE A 1 102 ? 3.766 7.695 -11.305 1.00 94.06 102 ILE A O 1
ATOM 828 N N . TRP A 1 103 ? 5.606 7.540 -12.548 1.00 94.69 103 TRP A N 1
ATOM 829 C CA . TRP A 1 103 ? 5.833 8.988 -12.494 1.00 94.69 103 TRP A CA 1
ATOM 830 C C . TRP A 1 103 ? 4.760 9.793 -13.221 1.00 94.69 103 TRP A C 1
ATOM 832 O O . TRP A 1 103 ? 4.396 10.878 -12.768 1.00 94.69 103 TRP A O 1
ATOM 842 N N . GLN A 1 104 ? 4.263 9.302 -14.356 1.00 94.75 104 GLN A N 1
ATOM 843 C CA . GLN A 1 104 ? 3.138 9.928 -15.048 1.00 94.75 104 GLN A CA 1
ATOM 844 C C . GLN A 1 104 ? 1.871 9.873 -14.195 1.00 94.75 104 GLN A C 1
ATOM 846 O O . GLN A 1 104 ? 1.217 10.902 -14.042 1.00 94.75 104 GLN A O 1
ATOM 851 N N . TYR A 1 105 ? 1.589 8.721 -13.587 1.00 94.31 105 TYR A N 1
ATOM 852 C CA . TYR A 1 105 ? 0.466 8.542 -12.676 1.00 94.31 105 TYR A CA 1
ATOM 853 C C . TYR A 1 105 ? 0.525 9.514 -11.490 1.00 94.31 105 TYR A C 1
ATOM 855 O O . TYR A 1 105 ? -0.40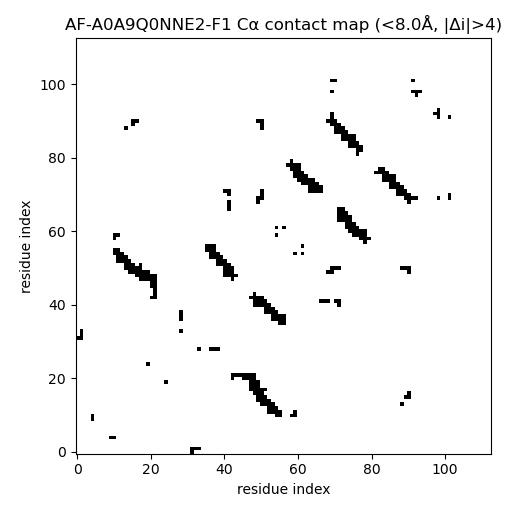9 10.285 -11.290 1.00 94.31 105 TYR A O 1
ATOM 863 N N . ILE A 1 106 ? 1.640 9.559 -10.748 1.00 92.50 106 ILE A N 1
ATOM 864 C CA . ILE A 1 106 ? 1.793 10.450 -9.583 1.00 92.50 106 ILE A CA 1
ATOM 865 C C . ILE A 1 106 ? 1.589 11.916 -9.984 1.00 92.50 106 ILE A C 1
ATOM 867 O O . ILE A 1 106 ? 0.871 12.642 -9.302 1.00 92.50 106 ILE A O 1
ATOM 871 N N . LYS A 1 107 ? 2.153 12.348 -11.122 1.00 92.81 107 LYS A N 1
ATOM 872 C CA . LYS A 1 107 ? 1.948 13.715 -11.631 1.00 92.81 107 LYS A CA 1
ATOM 873 C C . LYS A 1 107 ? 0.475 14.036 -11.896 1.00 92.81 107 LYS A C 1
ATOM 875 O O . LYS A 1 107 ? 0.065 15.164 -11.660 1.00 92.81 107 LYS A O 1
ATOM 880 N N . GLN A 1 108 ? -0.310 13.070 -12.371 1.00 90.88 108 GLN A N 1
ATOM 881 C CA . GLN A 1 108 ? -1.748 13.252 -12.589 1.00 90.88 108 GLN A CA 1
ATOM 882 C C . GLN A 1 108 ? -2.528 13.311 -11.268 1.00 90.88 108 GLN A C 1
ATOM 884 O O . GLN A 1 108 ? -3.472 14.087 -11.163 1.00 90.88 108 GLN A O 1
ATOM 889 N N . GLN A 1 109 ? -2.124 12.530 -10.259 1.00 85.00 109 GLN A N 1
ATOM 890 C CA . GLN A 1 109 ? -2.802 12.496 -8.956 1.00 85.00 109 GLN A CA 1
ATOM 891 C C . GLN A 1 109 ? -2.530 13.729 -8.086 1.00 85.00 109 GLN A C 1
ATOM 893 O O . GLN A 1 109 ? -3.371 14.093 -7.271 1.00 85.00 109 GLN A O 1
ATOM 898 N N . CYS A 1 110 ? -1.374 14.382 -8.235 1.00 71.19 110 CYS A N 1
ATOM 899 C CA . CYS A 1 110 ? -1.033 15.550 -7.418 1.00 71.19 110 CYS A CA 1
ATOM 900 C C . CYS A 1 110 ? -1.795 16.834 -7.791 1.00 71.19 110 CYS A C 1
ATOM 902 O O . CYS A 1 110 ? -1.748 17.779 -7.011 1.00 71.19 110 CYS A O 1
ATOM 904 N N . GLY A 1 111 ? -2.506 16.874 -8.925 1.00 61.44 111 GLY A N 1
ATOM 905 C CA . GLY A 1 111 ? -3.120 18.102 -9.435 1.00 61.44 111 GLY A CA 1
ATOM 906 C C . GLY A 1 111 ? -2.070 19.141 -9.854 1.00 61.44 111 GLY A C 1
ATOM 907 O O . GLY A 1 111 ? -0.996 19.254 -9.269 1.00 61.44 111 GLY A O 1
ATOM 908 N N . ASN A 1 112 ? -2.354 19.888 -10.919 1.00 41.56 112 ASN A N 1
ATOM 909 C CA . ASN A 1 112 ? -1.500 20.998 -11.340 1.00 41.56 112 ASN A CA 1
ATOM 910 C C . ASN A 1 112 ? -1.477 22.058 -10.225 1.00 41.56 112 ASN A C 1
ATOM 912 O O . ASN A 1 112 ? -2.515 22.667 -9.965 1.00 41.56 112 ASN A O 1
ATOM 916 N N . PHE A 1 113 ? -0.325 22.247 -9.57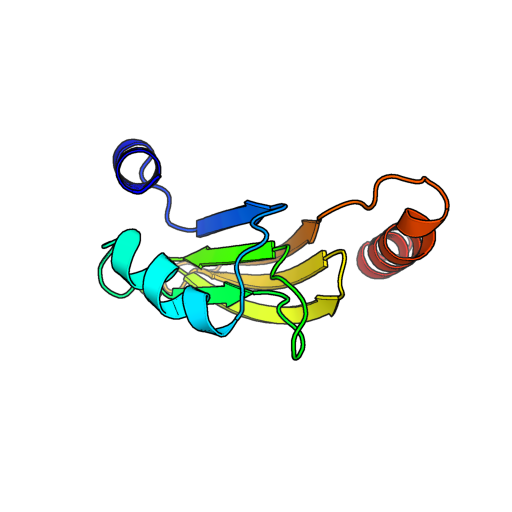5 1.00 46.09 113 PHE A N 1
ATOM 917 C CA . PHE A 1 113 ? -0.057 23.450 -8.784 1.00 46.09 113 PHE A CA 1
ATOM 918 C C . PHE A 1 113 ? -0.024 24.685 -9.688 1.00 46.09 113 PHE A C 1
ATOM 920 O O . PHE A 1 113 ? 0.487 24.560 -10.828 1.00 46.09 113 PHE A O 1
#

Nearest PDB structures (foldseek):
  8zxq-assembly1_A  TM=3.804E-01  e=1.665E+00  Synechocystis sp. PCC 6803 substr. Kazusa
  3w55-assembly1_A  TM=5.341E-01  e=6.956E+00  Homo sapiens
  4p78-assembly1_D  TM=5.062E-01  e=7.799E+00  Yersinia pestis
  8th8-assembly1_P  TM=2.592E-01  e=9.399E-01  Tetrahymena thermophila

Mean predicted aligned error: 4.98 Å

Secondary structure (DSSP, 8-state):
-HHHHHHTT-SEEEEEEEEE-GGGHHHHHHHHT-SS-EEEE---TTSPEEEEEEE-TTTEEEEEEEE-SSEEEEEEEETTSS-EEEEEEE---SSTTTTHHHHHHHHHHT---

Sequence (113 aa):
MRDWIKNNKLSLFSLIETKVKLDRLQSVQDGLALGDWRIISNANGDDSTRIIIGWDPGIYDVLCVHSDEQWMTCRVSAMHQNFEVLITFVYGHNTPADRRNIWQYIKQQCGNF